Protein AF-A0A453C0X7-F1 (afdb_monomer_lite)

Structure (mmCIF, N/CA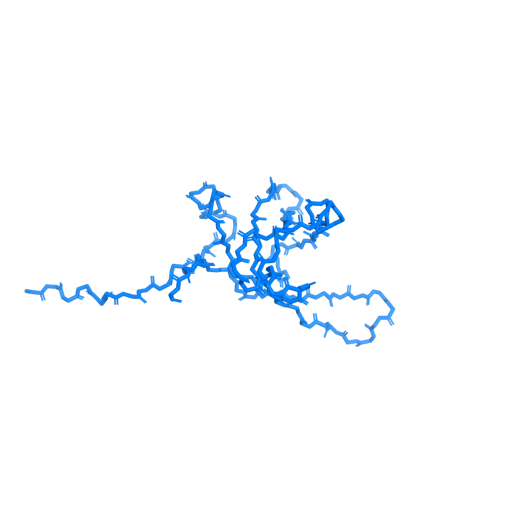/C/O backbone):
data_AF-A0A453C0X7-F1
#
_entry.id   AF-A0A453C0X7-F1
#
loop_
_atom_site.group_PDB
_atom_site.id
_atom_site.type_symbol
_atom_site.label_atom_id
_atom_site.label_alt_id
_atom_site.label_comp_id
_atom_site.label_asym_id
_atom_site.label_entity_id
_atom_site.label_seq_id
_atom_site.pdbx_PDB_ins_code
_atom_site.Cartn_x
_atom_site.Cartn_y
_atom_site.Cartn_z
_atom_site.occupancy
_atom_site.B_iso_or_equiv
_atom_site.auth_seq_id
_atom_site.auth_comp_id
_atom_site.auth_asym_id
_atom_site.auth_atom_id
_atom_site.pdbx_PDB_model_num
ATOM 1 N N . LEU A 1 1 ? -22.861 -27.750 -8.123 1.00 45.16 1 LEU A N 1
ATOM 2 C CA . LEU A 1 1 ? -22.571 -26.890 -6.952 1.00 45.16 1 LEU A CA 1
ATOM 3 C C . LEU A 1 1 ? -21.117 -26.444 -7.042 1.00 45.16 1 LEU A C 1
ATOM 5 O O . LEU A 1 1 ? -20.232 -27.264 -6.850 1.00 45.16 1 LEU A O 1
ATOM 9 N N . LYS A 1 2 ? -20.860 -25.192 -7.440 1.00 39.62 2 LYS A N 1
ATOM 10 C CA . LYS A 1 2 ? -19.505 -24.627 -7.464 1.00 39.62 2 LYS A CA 1
ATOM 11 C C . LYS A 1 2 ? -19.297 -23.976 -6.103 1.00 39.62 2 LYS A C 1
ATOM 13 O O . LYS A 1 2 ? -19.882 -22.933 -5.833 1.00 39.62 2 LYS A O 1
ATOM 18 N N . VAL A 1 3 ? -18.566 -24.652 -5.225 1.00 45.00 3 VAL A N 1
ATOM 19 C CA . VAL A 1 3 ? -18.156 -24.101 -3.931 1.00 45.00 3 VAL A CA 1
ATOM 20 C C . VAL A 1 3 ? -17.268 -22.890 -4.204 1.00 45.00 3 VAL A C 1
ATOM 22 O O . VAL A 1 3 ? -16.098 -23.022 -4.544 1.00 45.00 3 VAL A O 1
ATOM 25 N N . SER A 1 4 ? -17.842 -21.693 -4.127 1.00 43.59 4 SER A N 1
ATOM 26 C CA . SER A 1 4 ? -17.062 -20.482 -3.925 1.00 43.59 4 SER A CA 1
ATOM 27 C C . SER A 1 4 ? -16.647 -20.482 -2.463 1.00 43.59 4 SER A C 1
ATOM 29 O O . SER A 1 4 ? -17.486 -20.244 -1.596 1.00 43.59 4 SER A O 1
ATOM 31 N N . SER A 1 5 ? -15.381 -20.792 -2.191 1.00 51.59 5 SER A N 1
ATOM 32 C CA . SER A 1 5 ? -14.791 -20.650 -0.861 1.00 51.59 5 SER A CA 1
ATOM 33 C C . SER A 1 5 ? -15.027 -19.211 -0.376 1.00 51.59 5 SER A C 1
ATOM 35 O O . SER A 1 5 ? -14.512 -18.271 -0.995 1.00 51.59 5 SER A O 1
ATOM 37 N N . PRO A 1 6 ? -15.848 -18.998 0.666 1.00 54.59 6 PRO A N 1
ATOM 38 C CA . PRO A 1 6 ? -16.162 -17.665 1.146 1.00 54.59 6 PRO A CA 1
ATOM 39 C C . PRO A 1 6 ? -14.979 -17.195 1.993 1.00 54.59 6 PRO A C 1
ATOM 41 O O . PRO A 1 6 ? -14.860 -17.572 3.151 1.00 54.59 6 PRO A O 1
ATOM 44 N N . GLY A 1 7 ? -14.061 -16.428 1.402 1.00 51.16 7 GLY A N 1
ATOM 45 C CA . GLY A 1 7 ? -12.959 -15.828 2.164 1.00 51.16 7 GLY A CA 1
ATOM 46 C C . GLY A 1 7 ? -11.607 -15.752 1.467 1.00 51.16 7 GLY A C 1
ATOM 47 O O . GLY A 1 7 ? -10.586 -15.793 2.143 1.00 51.16 7 GLY A O 1
ATOM 48 N N . VAL A 1 8 ? -11.555 -15.640 0.135 1.00 55.16 8 VAL A N 1
ATOM 49 C CA . VAL A 1 8 ? -10.304 -15.227 -0.516 1.00 55.16 8 VAL A CA 1
ATOM 50 C C . VAL A 1 8 ? -10.107 -13.746 -0.206 1.00 55.16 8 VAL A C 1
ATOM 52 O O . VAL A 1 8 ? -10.699 -12.883 -0.860 1.00 55.16 8 VAL A O 1
ATOM 55 N N . GLU A 1 9 ? -9.301 -13.441 0.810 1.00 61.62 9 GLU A N 1
ATOM 56 C CA . GLU A 1 9 ? -8.633 -12.145 0.879 1.00 61.62 9 GLU A CA 1
ATOM 57 C C . GLU A 1 9 ? -8.015 -11.876 -0.497 1.00 61.62 9 GLU A C 1
ATOM 59 O O . GLU A 1 9 ? -7.228 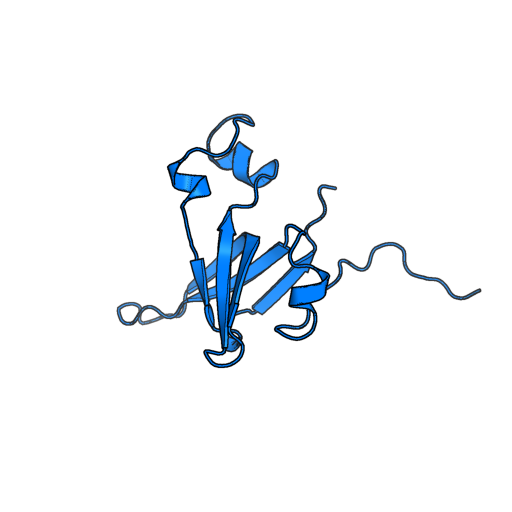-12.675 -1.012 1.00 61.62 9 GLU A O 1
ATOM 64 N N . ARG A 1 10 ? -8.440 -10.797 -1.158 1.00 80.75 10 ARG A N 1
ATOM 65 C CA . ARG A 1 10 ? -8.007 -10.531 -2.531 1.00 80.75 10 ARG A CA 1
ATOM 66 C C . ARG A 1 10 ? -6.593 -9.974 -2.500 1.00 80.75 10 ARG A C 1
ATOM 68 O O . ARG A 1 10 ? -6.412 -8.795 -2.191 1.00 80.75 10 ARG A O 1
ATOM 75 N N . VAL A 1 11 ? -5.622 -10.830 -2.814 1.00 91.69 11 VAL A N 1
ATOM 76 C CA . VAL A 1 11 ? -4.277 -10.405 -3.214 1.00 91.69 11 VAL A CA 1
ATOM 77 C C . VAL A 1 11 ? -4.417 -9.513 -4.448 1.00 91.69 11 VAL A C 1
ATOM 79 O O . VAL A 1 11 ? -5.170 -9.832 -5.368 1.00 91.69 11 VAL A O 1
ATOM 82 N N . ILE A 1 12 ? -3.738 -8.374 -4.427 1.00 94.19 12 ILE A N 1
ATOM 83 C CA . ILE A 1 12 ? -3.763 -7.343 -5.460 1.00 94.19 12 ILE A CA 1
ATOM 84 C C . ILE A 1 12 ? -2.518 -7.530 -6.322 1.00 94.19 12 ILE A C 1
ATOM 86 O O . ILE A 1 12 ? -1.404 -7.526 -5.798 1.00 94.19 12 ILE A O 1
ATOM 90 N N . ARG A 1 13 ? -2.695 -7.690 -7.637 1.00 95.38 13 ARG A N 1
ATOM 91 C CA . ARG A 1 13 ? -1.573 -7.662 -8.583 1.00 95.38 13 ARG A CA 1
ATOM 92 C C . ARG A 1 13 ? -1.173 -6.214 -8.829 1.00 95.38 13 ARG A C 1
ATOM 94 O O . ARG A 1 13 ? -2.016 -5.392 -9.175 1.00 95.38 13 ARG A O 1
ATOM 101 N N . VAL A 1 14 ? 0.099 -5.903 -8.622 1.00 95.25 14 VAL A N 1
ATOM 102 C CA . VAL A 1 14 ? 0.636 -4.552 -8.791 1.00 95.25 14 VAL A CA 1
ATOM 103 C C . VAL A 1 14 ? 1.342 -4.461 -10.147 1.00 95.25 14 VAL A C 1
ATOM 105 O O . VAL A 1 14 ? 2.163 -5.335 -10.424 1.00 95.25 14 VAL A O 1
ATOM 108 N N . PRO A 1 15 ? 1.059 -3.437 -10.976 1.00 96.31 15 PRO A N 1
ATOM 109 C CA . PRO A 1 15 ? 0.090 -2.354 -10.758 1.00 96.31 15 PRO A CA 1
ATOM 110 C C . PRO A 1 15 ? -1.353 -2.668 -11.206 1.00 96.31 15 PRO A C 1
ATOM 112 O O . PRO A 1 15 ? -2.260 -1.935 -10.822 1.00 96.31 15 PRO A O 1
ATOM 115 N N . ASP A 1 16 ? -1.581 -3.740 -11.973 1.00 95.81 16 ASP A N 1
ATOM 116 C CA . ASP A 1 16 ? -2.828 -4.022 -12.716 1.00 95.81 16 ASP A CA 1
ATOM 117 C C . ASP A 1 16 ? -4.138 -3.858 -11.929 1.00 95.81 16 ASP A C 1
ATOM 119 O O . ASP A 1 16 ? -5.133 -3.347 -12.443 1.00 95.81 16 ASP A O 1
ATOM 123 N N . ASP A 1 17 ? -4.164 -4.321 -10.680 1.00 95.62 17 ASP A N 1
ATOM 124 C CA . ASP A 1 17 ? -5.366 -4.323 -9.854 1.00 95.62 17 ASP A CA 1
ATOM 125 C C . ASP A 1 17 ? -5.444 -3.084 -8.929 1.00 95.62 17 ASP A C 1
ATOM 127 O O . ASP A 1 17 ? -6.473 -2.888 -8.277 1.00 95.62 17 ASP A O 1
ATOM 131 N N . LEU A 1 18 ? -4.409 -2.230 -8.859 1.00 95.69 18 LEU A N 1
ATOM 132 C CA . LEU A 1 18 ? -4.361 -1.077 -7.942 1.00 95.69 18 LEU A CA 1
ATOM 133 C C . LEU A 1 18 ? -5.525 -0.111 -8.167 1.00 95.69 18 LEU A C 1
ATOM 135 O O . LEU A 1 18 ? -6.200 0.262 -7.206 1.00 95.69 18 LEU A O 1
ATOM 139 N N . GLU A 1 19 ? -5.812 0.238 -9.423 1.00 95.88 19 GLU A N 1
ATOM 140 C CA . GLU A 1 19 ? -6.886 1.176 -9.778 1.00 95.88 19 GLU A CA 1
ATOM 141 C C . GLU A 1 19 ? -8.247 0.714 -9.242 1.00 95.88 19 GLU A C 1
ATOM 143 O O . GLU A 1 19 ? -9.030 1.496 -8.701 1.00 95.88 19 GLU A O 1
ATOM 148 N N . ARG A 1 20 ? -8.505 -0.596 -9.314 1.00 94.25 20 ARG A N 1
ATOM 149 C CA . ARG A 1 20 ? -9.750 -1.208 -8.845 1.00 94.25 20 ARG A CA 1
ATOM 150 C C . ARG A 1 20 ? -9.919 -1.113 -7.328 1.00 94.25 20 ARG A C 1
ATOM 152 O O . ARG A 1 20 ? -11.051 -1.101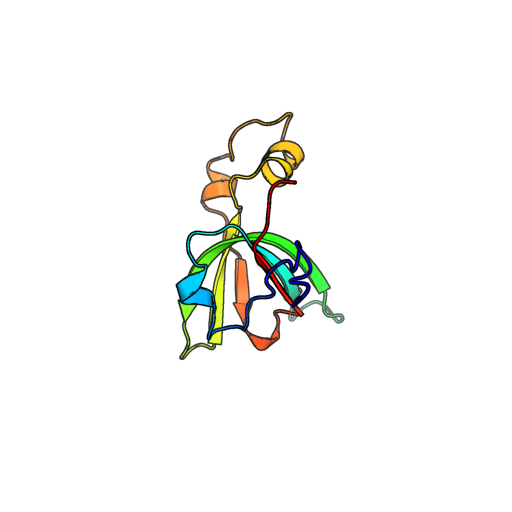 -6.839 1.00 94.25 20 ARG A O 1
ATOM 159 N N . PHE A 1 21 ? -8.819 -1.093 -6.578 1.00 93.62 21 PHE A N 1
ATOM 160 C CA . PHE A 1 21 ? -8.827 -1.139 -5.116 1.00 93.62 21 PHE A CA 1
ATOM 161 C C . PHE A 1 21 ? -8.311 0.143 -4.450 1.00 93.62 21 PHE A C 1
ATOM 163 O O . PHE A 1 21 ? -8.211 0.159 -3.228 1.00 93.62 21 PHE A O 1
ATOM 170 N N . LYS A 1 22 ? -8.040 1.219 -5.198 1.00 93.88 22 LYS A N 1
ATOM 171 C CA . LYS A 1 22 ? -7.416 2.456 -4.690 1.00 93.88 22 LYS A CA 1
ATOM 172 C C . LYS A 1 22 ? -8.123 3.100 -3.489 1.00 93.88 22 LYS A C 1
ATOM 174 O O . LYS A 1 22 ? -7.468 3.661 -2.620 1.00 93.88 22 LYS A O 1
ATOM 179 N N . GLU A 1 23 ? -9.445 2.946 -3.394 1.00 94.50 23 GLU A N 1
ATOM 180 C CA . GLU A 1 23 ? -10.261 3.464 -2.282 1.00 94.50 23 GLU A CA 1
ATOM 181 C C . GLU A 1 23 ? -10.307 2.526 -1.058 1.00 94.50 23 GLU A C 1
ATOM 183 O O . GLU A 1 23 ? -10.985 2.804 -0.068 1.00 94.50 23 GLU A O 1
ATOM 188 N N . ARG A 1 24 ? -9.647 1.362 -1.117 1.00 94.62 24 ARG A N 1
ATOM 189 C CA . ARG A 1 24 ? -9.601 0.381 -0.027 1.00 94.62 24 ARG A CA 1
ATOM 190 C C . ARG A 1 24 ? -8.315 0.534 0.776 1.00 94.62 24 ARG A C 1
ATOM 192 O O . ARG A 1 24 ? -7.242 0.779 0.231 1.00 94.62 24 ARG A O 1
ATOM 199 N N . SER A 1 25 ? -8.415 0.274 2.075 1.00 96.38 25 SER A N 1
ATOM 200 C CA . SER A 1 25 ? -7.241 -0.020 2.894 1.00 96.38 25 SER A CA 1
ATOM 201 C C . SER A 1 25 ? -6.634 -1.353 2.450 1.00 96.38 25 SER A C 1
ATOM 203 O O . SER A 1 25 ? -7.357 -2.311 2.164 1.00 96.38 25 SER A O 1
ATOM 205 N N . MET A 1 26 ? -5.312 -1.429 2.411 1.00 96.69 26 MET A N 1
ATOM 206 C CA . MET A 1 26 ? -4.555 -2.597 1.977 1.00 96.69 26 MET A CA 1
ATOM 207 C C . MET A 1 26 ? -3.539 -2.968 3.044 1.00 96.69 26 MET A C 1
ATOM 209 O O . MET A 1 26 ? -2.882 -2.097 3.605 1.00 96.69 26 MET A O 1
ATOM 213 N N . TYR A 1 27 ? -3.397 -4.260 3.311 1.00 97.00 27 TYR A N 1
ATOM 214 C CA . TYR A 1 27 ? -2.238 -4.764 4.031 1.00 97.00 27 TYR A CA 1
ATOM 215 C C . TYR A 1 27 ? -1.093 -4.930 3.033 1.00 97.00 27 TYR A C 1
ATOM 217 O O . TYR A 1 27 ? -1.266 -5.602 2.011 1.00 97.00 27 TYR A O 1
ATOM 225 N N . VAL A 1 28 ? 0.044 -4.307 3.327 1.00 97.81 28 VAL A N 1
ATOM 226 C CA . VAL A 1 28 ? 1.225 -4.290 2.464 1.00 97.81 28 VAL A CA 1
ATOM 227 C C . VAL A 1 28 ? 2.408 -4.843 3.240 1.00 97.81 28 VAL A C 1
ATOM 229 O O . VAL A 1 28 ? 2.670 -4.388 4.349 1.00 97.81 28 VAL A O 1
ATOM 232 N N . ARG A 1 29 ? 3.131 -5.790 2.642 1.00 97.62 29 ARG A N 1
ATOM 233 C CA . ARG A 1 29 ? 4.472 -6.211 3.069 1.00 97.62 29 ARG A CA 1
ATOM 234 C C . ARG A 1 29 ? 5.471 -5.796 2.008 1.00 97.62 29 ARG A C 1
ATOM 236 O O . ARG A 1 29 ? 5.212 -6.008 0.823 1.00 97.62 29 ARG A O 1
ATOM 243 N N . TYR A 1 30 ? 6.601 -5.246 2.419 1.00 97.00 30 TYR A N 1
ATOM 244 C CA . TYR A 1 30 ? 7.617 -4.713 1.523 1.00 97.00 30 TYR A CA 1
ATOM 245 C C . TYR A 1 30 ? 9.016 -4.901 2.100 1.00 97.00 30 TYR A C 1
ATOM 247 O O . TYR A 1 30 ? 9.190 -5.182 3.284 1.00 97.00 30 TYR A O 1
ATOM 255 N N . VAL A 1 31 ? 10.013 -4.745 1.241 1.00 95.12 31 VAL A N 1
ATOM 256 C CA . VAL A 1 31 ? 11.424 -4.708 1.613 1.00 95.12 31 VAL A CA 1
ATOM 257 C C . VAL A 1 31 ? 11.964 -3.308 1.346 1.00 95.12 31 VAL A C 1
ATOM 259 O O . VAL A 1 31 ? 11.702 -2.740 0.291 1.00 95.12 31 VAL A O 1
ATOM 262 N N . MET A 1 32 ? 12.727 -2.756 2.285 1.00 87.50 32 MET A N 1
ATOM 263 C CA . MET A 1 32 ? 13.511 -1.538 2.090 1.00 87.50 32 MET A CA 1
ATOM 264 C C . MET A 1 32 ? 14.990 -1.893 2.094 1.00 87.50 32 MET A C 1
ATOM 266 O O . MET A 1 32 ? 15.491 -2.510 3.037 1.00 87.50 32 MET A O 1
ATOM 270 N N . THR A 1 33 ? 15.692 -1.460 1.057 1.00 77.38 33 THR A N 1
ATOM 271 C CA . THR A 1 33 ? 17.151 -1.480 1.027 1.00 77.38 33 THR A CA 1
ATOM 272 C C . THR A 1 33 ? 17.607 -0.069 1.371 1.00 77.38 33 THR A C 1
ATOM 274 O O . THR A 1 33 ? 17.352 0.860 0.613 1.00 77.38 33 THR A O 1
ATOM 277 N N . SER A 1 34 ? 18.201 0.112 2.549 1.00 69.25 34 SER A N 1
ATOM 278 C CA . SER A 1 34 ? 18.894 1.359 2.880 1.00 69.25 34 SER A CA 1
ATOM 279 C C . SER A 1 34 ? 20.323 1.252 2.364 1.00 69.25 34 SER A C 1
ATOM 281 O O . SER A 1 34 ? 20.958 0.224 2.593 1.00 69.25 34 SER A O 1
ATOM 283 N N . GLU A 1 35 ? 20.834 2.296 1.714 1.00 65.12 35 GLU A N 1
ATOM 284 C CA . GLU A 1 35 ? 22.232 2.364 1.256 1.00 65.12 35 GLU A CA 1
ATOM 285 C C . GLU A 1 35 ? 23.227 2.164 2.419 1.00 65.12 35 GLU A C 1
ATOM 287 O O . GLU A 1 35 ? 24.301 1.600 2.226 1.00 65.12 35 GLU A O 1
ATOM 292 N N . ASP A 1 36 ? 22.819 2.519 3.644 1.00 65.44 36 ASP A N 1
ATOM 293 C CA . ASP A 1 36 ? 23.614 2.374 4.870 1.00 65.44 36 ASP A CA 1
ATOM 294 C C . ASP A 1 36 ? 23.439 1.019 5.582 1.00 65.44 36 ASP A C 1
ATOM 296 O O . ASP A 1 36 ? 24.178 0.699 6.518 1.00 65.44 36 ASP A O 1
ATOM 300 N N . ALA A 1 37 ? 22.448 0.210 5.192 1.00 60.94 37 ALA A N 1
ATOM 301 C CA . ALA A 1 37 ? 22.178 -1.072 5.832 1.00 60.94 37 ALA A CA 1
ATOM 302 C C . ALA A 1 37 ? 22.700 -2.215 4.961 1.00 60.94 37 ALA A C 1
ATOM 304 O O . ALA A 1 37 ? 22.149 -2.520 3.908 1.00 60.94 37 ALA A O 1
ATOM 305 N N . ALA A 1 38 ? 23.693 -2.948 5.468 1.00 64.88 38 ALA A N 1
ATOM 306 C CA . ALA A 1 38 ? 24.204 -4.171 4.840 1.00 64.88 38 ALA A CA 1
ATOM 307 C C . ALA A 1 38 ? 23.137 -5.279 4.661 1.00 64.88 38 ALA A C 1
ATOM 309 O O . ALA A 1 38 ? 23.419 -6.319 4.071 1.00 64.88 38 ALA A O 1
ATOM 310 N N . THR A 1 39 ? 21.919 -5.087 5.189 1.00 71.44 39 THR A N 1
ATOM 311 C CA . THR A 1 39 ? 20.809 -6.037 5.087 1.00 71.44 39 THR A CA 1
ATOM 312 C C . THR A 1 39 ? 19.495 -5.334 4.763 1.00 71.44 39 THR A C 1
ATOM 314 O O . THR A 1 39 ? 19.108 -4.357 5.409 1.00 71.44 39 THR A O 1
ATOM 317 N N . ALA A 1 40 ? 18.790 -5.885 3.779 1.00 80.06 40 ALA A N 1
ATOM 318 C CA . ALA A 1 40 ? 17.423 -5.527 3.442 1.00 80.06 40 ALA A CA 1
ATOM 319 C C . ALA A 1 40 ? 16.500 -5.687 4.667 1.00 80.06 40 ALA A C 1
ATOM 321 O O . ALA A 1 40 ? 16.533 -6.723 5.332 1.00 80.06 40 ALA A O 1
ATOM 322 N N . GLN A 1 41 ? 15.686 -4.672 4.965 1.00 87.94 41 GLN A N 1
ATOM 323 C CA . GLN A 1 41 ? 14.737 -4.689 6.083 1.00 87.94 41 GLN A CA 1
ATOM 324 C C . GLN A 1 41 ? 13.321 -4.947 5.568 1.00 87.94 41 GLN A C 1
ATOM 326 O O . GLN A 1 41 ? 12.864 -4.264 4.652 1.00 87.94 41 GLN A O 1
ATOM 331 N N . GLU A 1 42 ? 12.614 -5.910 6.158 1.00 93.00 42 GLU A N 1
ATOM 332 C CA . GLU A 1 42 ? 11.186 -6.099 5.886 1.00 93.00 42 GLU A CA 1
ATOM 333 C C . GLU A 1 42 ? 10.349 -5.108 6.700 1.00 93.00 42 GLU A C 1
ATOM 335 O O . GLU A 1 42 ? 10.629 -4.843 7.869 1.00 93.00 42 GLU A O 1
ATOM 340 N N . GLY A 1 43 ? 9.297 -4.580 6.081 1.00 94.44 43 GLY A N 1
ATOM 341 C CA . GLY A 1 43 ? 8.280 -3.774 6.738 1.00 94.44 43 GLY A CA 1
ATOM 342 C C . GLY A 1 43 ? 6.885 -4.220 6.329 1.00 94.44 43 GLY A C 1
ATOM 343 O O . GLY A 1 43 ? 6.672 -4.746 5.232 1.00 94.44 43 GLY A O 1
ATOM 344 N N . ASP A 1 44 ? 5.916 -4.003 7.211 1.00 96.56 44 ASP A N 1
ATOM 345 C CA . ASP A 1 44 ? 4.516 -4.246 6.913 1.00 96.56 44 ASP A CA 1
ATOM 346 C C . ASP A 1 44 ? 3.579 -3.262 7.610 1.00 96.56 44 ASP A C 1
ATOM 348 O O . ASP A 1 44 ? 3.932 -2.591 8.581 1.00 96.56 44 ASP A O 1
ATOM 352 N N . GLY A 1 45 ? 2.364 -3.146 7.082 1.00 95.75 45 GLY A N 1
ATOM 353 C CA . GLY A 1 45 ? 1.338 -2.310 7.684 1.00 95.75 45 GLY A CA 1
ATOM 354 C C . GLY A 1 45 ? 0.060 -2.243 6.866 1.00 95.75 45 GLY A C 1
ATOM 355 O O . GLY A 1 45 ? -0.025 -2.754 5.748 1.00 95.75 45 GLY A O 1
ATOM 356 N N . VAL A 1 46 ? -0.961 -1.608 7.445 1.00 96.62 46 VAL A N 1
ATOM 357 C CA . VAL A 1 46 ? -2.208 -1.316 6.733 1.00 96.62 46 VAL A CA 1
ATOM 358 C C . VAL A 1 46 ? -2.188 0.124 6.251 1.00 96.62 46 VAL A C 1
ATOM 360 O O . VAL A 1 46 ? -2.195 1.070 7.043 1.00 96.62 46 VAL A O 1
ATOM 363 N N . PHE A 1 47 ? -2.196 0.288 4.937 1.00 97.81 47 PHE A N 1
ATOM 364 C CA . PHE A 1 47 ? -2.057 1.571 4.272 1.00 97.81 47 PHE A CA 1
ATOM 365 C C . PHE A 1 47 ? -3.228 1.845 3.339 1.00 97.81 47 PHE A C 1
ATOM 367 O O . PHE A 1 47 ? -3.980 0.950 2.961 1.00 97.81 47 PHE A O 1
ATOM 374 N N . ARG A 1 48 ? -3.387 3.109 2.969 1.00 97.31 48 ARG A N 1
ATOM 375 C CA . ARG A 1 48 ? -4.186 3.519 1.816 1.00 97.31 48 ARG A CA 1
ATOM 376 C C . ARG A 1 48 ? -3.237 3.862 0.677 1.00 97.31 48 ARG A C 1
ATOM 378 O O . ARG A 1 48 ? -2.189 4.469 0.922 1.00 97.31 48 ARG A O 1
ATOM 385 N N . LEU A 1 49 ? -3.619 3.514 -0.545 1.00 98.25 49 LEU A N 1
ATOM 386 C CA . LEU A 1 49 ? -2.916 3.993 -1.727 1.00 98.25 49 LEU A CA 1
ATOM 387 C C . LEU A 1 49 ? -3.170 5.502 -1.868 1.00 98.25 49 LEU A C 1
ATOM 389 O O . LEU A 1 49 ? -4.301 5.962 -1.712 1.00 98.25 49 LEU A O 1
ATOM 393 N N . ILE A 1 50 ? -2.115 6.282 -2.093 1.00 98.06 50 ILE A N 1
ATOM 394 C CA . ILE A 1 50 ? -2.216 7.726 -2.350 1.00 98.06 50 ILE A CA 1
ATOM 395 C C . ILE A 1 50 ? -2.055 7.996 -3.837 1.00 98.06 50 ILE A C 1
ATOM 397 O O . ILE A 1 50 ? -2.857 8.720 -4.418 1.00 98.06 50 ILE A O 1
ATOM 401 N N . SER A 1 51 ? -1.032 7.401 -4.436 1.00 98.00 51 SER A N 1
ATOM 402 C CA . SER A 1 51 ? -0.755 7.458 -5.865 1.00 98.00 51 SER A CA 1
ATOM 403 C C . SER A 1 51 ? 0.118 6.272 -6.256 1.00 98.00 51 SER A C 1
ATOM 405 O O . SER A 1 51 ? 0.742 5.634 -5.405 1.00 98.00 51 SER A O 1
ATOM 407 N N . TYR A 1 52 ? 0.153 5.981 -7.547 1.00 98.12 52 TYR A N 1
ATOM 408 C CA . TYR A 1 52 ? 1.105 5.066 -8.155 1.00 98.12 52 TYR A CA 1
ATOM 409 C C . TYR A 1 52 ? 1.527 5.644 -9.501 1.00 98.12 52 TYR A C 1
ATOM 411 O O . TYR A 1 52 ? 0.746 6.350 -10.141 1.00 98.12 52 TYR A O 1
ATOM 419 N N . ASP A 1 53 ? 2.760 5.362 -9.890 1.00 97.50 53 ASP A N 1
ATOM 420 C CA . ASP A 1 53 ? 3.342 5.787 -11.153 1.00 97.50 53 ASP A CA 1
ATOM 421 C C . ASP A 1 53 ? 3.866 4.540 -11.865 1.00 97.50 53 ASP A C 1
ATOM 423 O O . ASP A 1 53 ? 4.684 3.794 -11.324 1.00 97.50 53 ASP A O 1
ATOM 427 N N . VAL A 1 54 ? 3.316 4.267 -13.047 1.00 95.94 54 VAL A N 1
ATOM 428 C CA . VAL A 1 54 ? 3.663 3.076 -13.831 1.00 95.94 54 VAL A CA 1
ATOM 429 C C . VAL A 1 54 ? 5.004 3.264 -14.536 1.00 95.94 54 VAL A C 1
ATOM 431 O O . VAL A 1 54 ? 5.739 2.291 -14.678 1.00 95.94 54 VAL A O 1
ATOM 434 N N . ASP A 1 55 ? 5.350 4.495 -14.909 1.00 96.62 55 ASP A N 1
ATOM 435 C CA . ASP A 1 55 ? 6.600 4.804 -15.601 1.00 96.62 55 ASP A CA 1
ATOM 436 C C . ASP A 1 55 ? 7.782 4.733 -14.624 1.00 96.62 55 ASP A C 1
ATOM 438 O O . ASP A 1 55 ? 8.822 4.158 -14.943 1.00 96.62 55 ASP A O 1
ATOM 442 N N . LEU A 1 56 ? 7.601 5.244 -13.401 1.00 96.38 56 LEU A N 1
ATOM 443 C CA . LEU A 1 56 ? 8.586 5.134 -12.317 1.00 96.38 56 LEU A CA 1
ATOM 444 C C . LEU A 1 56 ? 8.537 3.787 -11.587 1.00 96.38 56 LEU A C 1
ATOM 446 O O . LEU A 1 56 ? 9.431 3.487 -10.802 1.00 96.38 56 LEU A O 1
ATOM 450 N N . CYS A 1 57 ? 7.516 2.967 -11.844 1.00 96.94 57 CYS A N 1
ATOM 451 C CA . CYS A 1 57 ? 7.284 1.698 -11.156 1.00 96.94 57 CYS A CA 1
ATOM 452 C C . CYS A 1 57 ? 7.210 1.842 -9.623 1.00 96.94 57 CYS A C 1
ATOM 454 O O . CYS A 1 57 ? 7.754 1.016 -8.887 1.00 96.94 57 CYS A O 1
ATOM 456 N N . GLU A 1 58 ? 6.525 2.876 -9.124 1.00 97.06 58 GLU A N 1
ATOM 457 C CA . GLU A 1 58 ? 6.462 3.203 -7.695 1.00 97.06 58 GLU A CA 1
ATOM 458 C C . GLU A 1 58 ? 5.034 3.385 -7.167 1.00 97.06 58 GLU A C 1
ATOM 460 O O . GLU A 1 58 ? 4.130 3.866 -7.850 1.00 97.06 58 GLU A O 1
ATOM 465 N N . CYS A 1 59 ? 4.835 3.042 -5.893 1.00 98.06 59 CYS A N 1
ATOM 466 C CA . CYS A 1 59 ? 3.638 3.365 -5.119 1.00 98.06 59 CYS A CA 1
ATOM 467 C C . CYS A 1 59 ? 3.963 4.386 -4.027 1.00 98.06 59 CYS A C 1
ATOM 469 O O . CYS A 1 59 ? 4.989 4.282 -3.356 1.00 98.06 59 CYS A O 1
ATOM 471 N N . THR A 1 60 ? 3.031 5.306 -3.775 1.00 98.31 60 THR A N 1
ATOM 472 C CA . THR A 1 60 ? 3.012 6.144 -2.571 1.00 98.31 60 THR A CA 1
ATOM 473 C C . THR A 1 60 ? 1.855 5.731 -1.670 1.00 98.31 60 THR A C 1
ATOM 475 O O . THR A 1 60 ? 0.685 5.749 -2.063 1.00 98.31 60 THR A O 1
ATOM 478 N N . TRP A 1 61 ? 2.179 5.416 -0.423 1.00 98.44 61 TRP A N 1
ATOM 479 C CA . TRP A 1 61 ? 1.256 4.940 0.599 1.00 98.44 61 TRP A CA 1
ATOM 480 C C . TRP A 1 61 ? 1.087 5.967 1.716 1.00 98.44 61 TRP A C 1
ATOM 482 O O . TRP A 1 61 ? 2.008 6.714 2.044 1.00 98.44 61 TRP A O 1
ATOM 492 N N . GLY A 1 62 ? -0.085 5.975 2.348 1.00 98.19 62 GLY A N 1
ATOM 493 C CA . GLY A 1 62 ? -0.320 6.668 3.616 1.00 98.19 62 GLY A CA 1
ATOM 494 C C . GLY A 1 62 ? -0.906 5.735 4.663 1.00 98.19 62 GLY A C 1
ATOM 495 O O . GLY A 1 62 ? -1.479 4.702 4.328 1.00 98.19 62 GLY A O 1
ATOM 496 N N . ILE A 1 63 ? -0.827 6.115 5.938 1.00 96.81 63 ILE A N 1
ATOM 497 C CA . ILE A 1 63 ? -1.442 5.332 7.019 1.00 96.81 63 ILE A CA 1
ATOM 498 C C . ILE A 1 63 ? -2.960 5.278 6.804 1.00 96.81 63 ILE A C 1
ATOM 500 O O . ILE A 1 63 ? -3.614 6.315 6.662 1.00 96.81 63 ILE A O 1
ATOM 504 N N . ALA A 1 64 ? -3.522 4.067 6.778 1.00 95.81 64 ALA A N 1
ATOM 505 C CA . ALA A 1 64 ? -4.966 3.887 6.721 1.00 95.81 64 ALA A CA 1
ATOM 506 C C . ALA A 1 64 ? -5.599 4.248 8.068 1.00 95.81 64 ALA A C 1
ATOM 508 O O . ALA A 1 64 ? -5.093 3.868 9.128 1.00 95.81 64 ALA A O 1
ATOM 509 N N . ASP A 1 65 ? -6.735 4.938 8.038 1.00 92.44 65 ASP A N 1
ATOM 510 C CA . ASP A 1 65 ? -7.468 5.327 9.243 1.00 92.44 65 ASP A CA 1
ATOM 511 C C . ASP A 1 65 ? -8.354 4.175 9.760 1.00 92.44 65 ASP A C 1
ATOM 513 O O . ASP A 1 65 ? -9.578 4.264 9.774 1.00 92.44 65 ASP A O 1
ATOM 517 N N . VAL A 1 66 ? -7.708 3.070 10.148 1.00 91.38 66 VAL A N 1
ATOM 518 C CA . VAL A 1 66 ? -8.326 1.821 10.636 1.00 91.38 66 VAL A CA 1
ATOM 519 C C . VAL A 1 66 ? -8.018 1.581 12.111 1.00 91.38 66 VAL A C 1
ATOM 521 O O . VAL A 1 66 ? -7.041 2.110 12.656 1.00 91.38 66 VAL A O 1
ATOM 524 N N . LYS A 1 67 ? -8.830 0.750 12.775 1.00 90.00 67 LYS A N 1
ATOM 525 C CA . LYS A 1 67 ? -8.730 0.513 14.228 1.00 90.00 67 LYS A CA 1
ATOM 526 C C . LYS A 1 67 ? -7.320 0.114 14.681 1.00 90.00 67 LYS A C 1
ATOM 528 O O . LYS A 1 67 ? -6.828 0.684 15.655 1.00 90.00 67 LYS A O 1
ATOM 533 N N . ILE A 1 68 ? -6.656 -0.797 13.965 1.00 90.19 68 ILE A N 1
ATOM 534 C CA . ILE A 1 68 ? -5.328 -1.301 14.354 1.00 90.19 68 ILE A CA 1
ATOM 535 C C . ILE A 1 68 ? -4.259 -0.199 14.334 1.00 90.19 68 ILE A C 1
ATOM 537 O O . ILE A 1 68 ? -3.403 -0.157 15.212 1.00 90.19 68 ILE A O 1
ATOM 541 N N . ASN A 1 69 ? -4.347 0.747 13.394 1.00 92.12 69 ASN A N 1
ATOM 542 C CA . ASN A 1 69 ? -3.393 1.851 13.271 1.00 92.12 69 ASN A CA 1
ATOM 543 C C . ASN A 1 69 ? -3.666 2.942 14.317 1.00 92.12 69 ASN A C 1
ATOM 545 O O . ASN A 1 69 ? -2.737 3.511 14.892 1.00 92.12 69 ASN A O 1
ATOM 549 N N . ARG A 1 70 ? -4.945 3.204 14.622 1.00 89.25 70 ARG A N 1
ATOM 550 C CA . ARG A 1 70 ? -5.365 4.116 15.703 1.00 89.25 70 ARG A CA 1
ATOM 551 C C . ARG A 1 70 ? -4.919 3.611 17.078 1.00 89.25 70 ARG A C 1
ATOM 553 O O . ARG A 1 70 ? -4.491 4.383 17.934 1.00 89.25 70 ARG A O 1
ATOM 560 N N . GLN A 1 71 ? -5.021 2.303 17.315 1.00 83.88 71 GLN A N 1
ATOM 561 C CA . GLN A 1 71 ? -4.699 1.697 18.609 1.00 83.88 71 GLN A CA 1
ATOM 562 C C . GLN A 1 71 ? -3.209 1.749 18.951 1.00 83.88 71 GLN A C 1
ATOM 564 O O . GLN A 1 71 ? -2.889 1.958 20.119 1.00 83.88 71 GLN A O 1
ATOM 569 N N . GLN A 1 72 ? -2.319 1.666 17.957 1.00 77.06 72 GLN A N 1
ATOM 570 C CA . GLN A 1 72 ? -0.865 1.761 18.152 1.00 77.06 72 GLN A CA 1
ATOM 571 C C . GLN A 1 72 ? -0.406 3.094 18.767 1.00 77.06 72 GLN A C 1
AT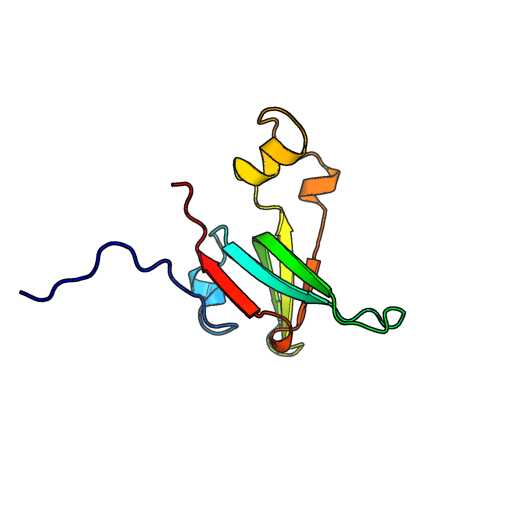OM 573 O O . GLN A 1 72 ? 0.683 3.174 19.323 1.00 77.06 72 GLN A O 1
ATOM 578 N N . THR A 1 73 ? -1.227 4.146 18.695 1.00 64.44 73 THR A N 1
ATOM 579 C CA . THR A 1 73 ? -0.873 5.496 19.173 1.00 64.44 73 THR A CA 1
ATOM 580 C C . THR A 1 73 ? -1.793 6.038 20.272 1.00 64.44 73 THR A C 1
ATOM 582 O O . THR A 1 73 ? -1.539 7.113 20.811 1.00 64.44 73 THR A O 1
ATOM 585 N N . GLY A 1 74 ? -2.816 5.274 20.677 1.00 64.75 74 GLY A N 1
ATOM 586 C CA . GLY A 1 74 ? -3.609 5.545 21.879 1.00 64.75 74 GLY A CA 1
ATOM 587 C C . GLY A 1 74 ? -5.090 5.197 21.735 1.00 64.75 74 GLY A C 1
ATOM 588 O O . GLY A 1 74 ? -5.807 5.873 21.009 1.00 64.75 74 GLY A O 1
ATOM 589 N N . LYS A 1 75 ? -5.550 4.165 22.466 1.00 71.62 75 LYS A N 1
ATOM 590 C CA . LYS A 1 75 ? -6.956 3.772 22.757 1.00 71.62 75 LYS A CA 1
ATOM 591 C C . LYS A 1 75 ? -8.037 4.180 21.720 1.00 71.62 75 LYS A C 1
ATOM 593 O O . LYS A 1 75 ? -9.124 4.594 22.105 1.00 71.62 75 LYS A O 1
ATOM 598 N N . GLY A 1 76 ? -7.771 4.056 20.416 1.00 71.12 76 GLY A N 1
ATOM 599 C CA . GLY A 1 76 ? -8.751 4.332 19.354 1.00 71.12 76 GLY A CA 1
ATOM 600 C C . GLY A 1 76 ? -8.947 5.806 18.969 1.00 71.12 76 GLY A C 1
ATOM 601 O O . GLY A 1 76 ? -9.935 6.116 18.306 1.00 71.12 76 GLY A O 1
ATOM 602 N N . ARG A 1 77 ? -8.035 6.716 19.345 1.00 82.62 77 ARG A N 1
ATOM 603 C CA . ARG A 1 77 ? -8.070 8.109 18.867 1.00 82.62 77 ARG A CA 1
ATOM 604 C C . ARG A 1 77 ? -7.893 8.168 17.339 1.00 82.62 77 ARG A C 1
ATOM 606 O O . ARG A 1 77 ? -7.178 7.332 16.789 1.00 82.62 77 ARG A O 1
ATOM 613 N N . PRO A 1 78 ? -8.505 9.147 16.645 1.00 86.38 78 PRO A N 1
ATOM 614 C CA . PRO A 1 78 ? -8.239 9.374 15.226 1.00 86.38 78 PRO A CA 1
ATOM 615 C C . PRO A 1 78 ? -6.746 9.604 14.955 1.00 86.38 78 PRO A C 1
ATOM 617 O O . PRO A 1 78 ? -6.026 10.083 15.832 1.00 86.38 78 PRO A O 1
ATOM 620 N N . LEU A 1 79 ? -6.298 9.338 13.722 1.00 90.94 79 LEU A N 1
ATOM 621 C CA . LEU A 1 79 ? -4.918 9.629 13.318 1.00 90.94 79 LEU A CA 1
ATOM 622 C C . LEU A 1 79 ? -4.568 11.110 13.530 1.00 90.94 79 LEU A C 1
ATOM 624 O O . LEU A 1 79 ? -5.312 12.003 13.104 1.00 90.94 79 LEU A O 1
ATOM 628 N N . SER A 1 80 ? -3.402 11.353 14.130 1.00 90.88 80 SER A N 1
ATOM 629 C CA . SER A 1 80 ? -2.802 12.683 14.273 1.00 90.88 80 SER A CA 1
ATOM 630 C C . SER A 1 80 ? -2.460 13.303 12.914 1.00 90.88 80 SER A C 1
ATOM 632 O O . SER A 1 80 ? -2.322 12.602 11.909 1.00 90.88 80 SER A O 1
ATOM 634 N N . LYS A 1 81 ? -2.260 14.628 12.876 1.00 92.44 81 LYS A N 1
ATOM 635 C CA . LYS A 1 81 ? -1.838 15.342 11.658 1.00 92.44 81 LYS A CA 1
ATOM 636 C C . LYS A 1 81 ? -0.572 14.727 11.044 1.00 92.44 81 LYS A C 1
ATOM 638 O O . LYS A 1 81 ? -0.575 14.387 9.867 1.00 92.44 81 LYS A O 1
ATOM 643 N N . LYS A 1 82 ? 0.443 14.457 11.875 1.00 92.50 82 LYS A N 1
ATOM 644 C CA . LYS A 1 82 ? 1.696 13.812 11.451 1.00 92.50 82 LYS A CA 1
ATOM 645 C C . LYS A 1 82 ? 1.454 12.450 10.790 1.00 92.50 82 LYS A C 1
ATOM 647 O O . LYS A 1 82 ? 2.054 12.156 9.766 1.00 92.50 82 LYS A O 1
ATOM 652 N N . GLN A 1 83 ? 0.556 11.630 11.337 1.00 92.69 83 GLN A N 1
ATOM 653 C CA . GLN A 1 83 ? 0.217 10.325 10.749 1.00 92.69 83 GLN A CA 1
ATOM 654 C C . GLN A 1 83 ? -0.528 10.456 9.417 1.00 92.69 83 GLN A C 1
ATOM 656 O O . GLN A 1 83 ? -0.279 9.688 8.494 1.00 92.69 83 GLN A O 1
ATOM 661 N N . ARG A 1 84 ? -1.431 11.435 9.299 1.00 93.50 84 ARG A N 1
ATOM 662 C CA . ARG A 1 84 ? -2.170 11.704 8.054 1.00 93.50 84 ARG A CA 1
ATOM 663 C C . ARG A 1 84 ? -1.258 12.204 6.933 1.00 93.50 84 ARG A C 1
ATOM 665 O O . ARG A 1 84 ? -1.532 11.941 5.760 1.00 93.50 84 ARG A O 1
ATOM 672 N N . GLU A 1 85 ? -0.194 12.919 7.284 1.00 96.19 85 GLU A N 1
ATOM 673 C CA . GLU A 1 85 ? 0.807 13.463 6.358 1.00 96.19 85 GLU A CA 1
ATOM 674 C C . GLU A 1 85 ? 1.941 12.480 6.049 1.00 96.19 85 GLU A C 1
ATOM 676 O O . GLU A 1 85 ? 2.579 12.623 5.013 1.00 96.19 85 GLU A O 1
ATOM 681 N N . TRP A 1 86 ? 2.149 11.452 6.878 1.00 96.75 86 TRP A N 1
ATOM 682 C CA . TRP A 1 86 ? 3.186 10.447 6.655 1.00 96.75 86 TRP A CA 1
ATOM 683 C C . TRP A 1 86 ? 3.015 9.721 5.316 1.00 96.75 86 TRP A C 1
ATOM 685 O O . TRP A 1 86 ? 1.893 9.373 4.921 1.00 96.75 86 TRP A O 1
ATOM 695 N N . A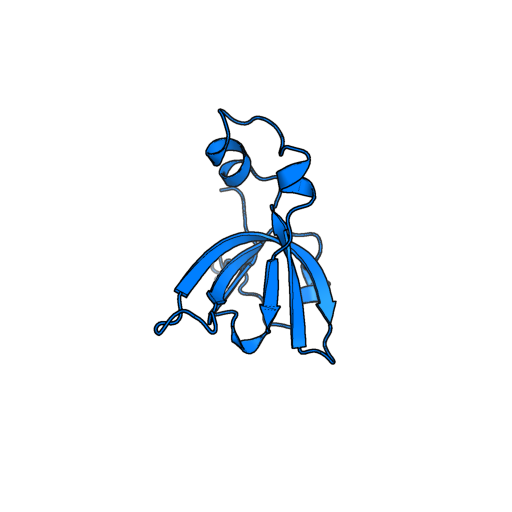RG A 1 87 ? 4.136 9.493 4.627 1.00 97.25 87 ARG A N 1
ATOM 696 C CA . ARG A 1 87 ? 4.206 8.816 3.333 1.00 97.25 87 ARG A CA 1
ATOM 697 C C . ARG A 1 87 ? 5.265 7.727 3.363 1.00 97.25 87 ARG A C 1
ATOM 699 O O . ARG A 1 87 ? 6.325 7.920 3.952 1.00 97.25 87 ARG A O 1
ATOM 706 N N . LEU A 1 88 ? 4.974 6.633 2.674 1.00 97.06 88 LEU A N 1
ATOM 707 C CA . LEU A 1 88 ? 5.936 5.597 2.325 1.00 97.06 88 LEU A CA 1
ATOM 708 C C . LEU A 1 88 ? 5.948 5.449 0.811 1.00 97.06 88 LEU A C 1
ATOM 710 O O . LEU A 1 88 ? 4.897 5.224 0.216 1.00 97.06 88 LEU A O 1
ATOM 714 N N . GLN A 1 89 ? 7.128 5.562 0.215 1.00 96.81 89 GLN A N 1
ATOM 715 C CA . GLN A 1 89 ? 7.348 5.229 -1.186 1.00 96.81 89 GLN A CA 1
ATOM 716 C C . GLN A 1 89 ? 7.947 3.829 -1.281 1.00 96.81 89 GLN A C 1
ATOM 718 O O . GLN A 1 89 ? 8.830 3.479 -0.498 1.00 96.81 89 GLN A O 1
ATOM 723 N N . THR A 1 90 ? 7.443 3.030 -2.218 1.00 96.62 90 THR A N 1
ATOM 724 C CA . THR A 1 90 ? 7.961 1.686 -2.499 1.00 96.62 90 THR A CA 1
ATOM 725 C C . THR A 1 90 ? 8.001 1.442 -4.005 1.00 96.62 90 THR A C 1
ATOM 727 O O . THR A 1 90 ? 6.950 1.580 -4.645 1.00 96.62 90 THR A O 1
ATOM 730 N N . PRO A 1 91 ? 9.133 0.985 -4.562 1.00 96.50 91 PRO A N 1
ATOM 731 C CA . PRO A 1 91 ? 9.156 0.375 -5.887 1.00 96.50 91 PRO A CA 1
ATOM 732 C C . PRO A 1 91 ? 8.227 -0.842 -5.951 1.00 96.50 91 PRO A C 1
ATOM 734 O O . PRO A 1 91 ? 8.060 -1.556 -4.958 1.00 96.50 91 PRO A O 1
ATOM 737 N N . PHE A 1 92 ? 7.646 -1.130 -7.115 1.00 96.31 92 PHE A N 1
ATOM 738 C CA . PHE A 1 92 ? 6.778 -2.298 -7.303 1.00 96.31 92 PHE A CA 1
ATOM 739 C C . PHE A 1 92 ? 7.495 -3.604 -6.947 1.00 96.31 92 PHE A C 1
ATOM 741 O O . PHE A 1 92 ? 6.911 -4.474 -6.306 1.00 96.31 92 PHE A O 1
ATOM 748 N N . GLU A 1 93 ? 8.777 -3.719 -7.296 1.00 95.38 93 GLU A N 1
ATOM 749 C CA . GLU A 1 93 ? 9.610 -4.895 -7.019 1.00 95.38 93 GLU A CA 1
ATOM 750 C C . GLU A 1 93 ? 9.897 -5.127 -5.527 1.00 95.38 93 GLU A C 1
ATOM 752 O O . GLU A 1 93 ? 10.219 -6.246 -5.110 1.00 95.38 93 GLU A O 1
ATOM 757 N N . SER A 1 94 ? 9.763 -4.085 -4.703 1.00 95.75 94 SER A N 1
ATOM 758 C CA . SER A 1 94 ? 10.010 -4.183 -3.268 1.00 95.75 94 SER A CA 1
ATOM 759 C C . SER A 1 94 ? 8.799 -4.735 -2.510 1.00 95.75 94 SER A C 1
ATOM 761 O O . SER A 1 94 ? 8.947 -5.270 -1.406 1.00 95.75 94 SER A O 1
ATOM 763 N N . LEU A 1 95 ? 7.608 -4.682 -3.118 1.00 96.81 95 LEU A N 1
ATOM 764 C CA . LEU A 1 95 ? 6.366 -5.209 -2.563 1.00 96.81 95 LEU A CA 1
ATOM 765 C C . LEU A 1 95 ? 6.381 -6.744 -2.573 1.00 96.81 95 LEU A C 1
ATOM 767 O O . LEU A 1 95 ? 6.502 -7.391 -3.610 1.00 96.81 95 LEU A O 1
ATOM 771 N N . LYS A 1 96 ? 6.217 -7.348 -1.395 1.00 96.50 96 LYS A N 1
ATOM 772 C CA . LYS A 1 96 ? 6.137 -8.808 -1.210 1.00 96.50 96 LYS A CA 1
ATOM 773 C C . LYS A 1 96 ? 4.706 -9.319 -1.170 1.00 96.50 96 LYS A C 1
ATOM 775 O O . LYS A 1 96 ? 4.443 -10.452 -1.562 1.00 96.50 96 LYS A O 1
ATOM 780 N N . LEU A 1 97 ? 3.782 -8.500 -0.675 1.00 96.12 97 LEU A N 1
ATOM 781 C CA . LEU A 1 97 ? 2.362 -8.821 -0.616 1.00 96.12 97 LEU A CA 1
ATOM 782 C C . LEU A 1 97 ? 1.554 -7.532 -0.582 1.00 96.12 97 LEU A C 1
ATOM 784 O O . LEU A 1 97 ? 1.828 -6.660 0.237 1.00 96.12 97 LEU A O 1
ATOM 788 N N . VAL A 1 98 ? 0.505 -7.469 -1.396 1.00 96.94 98 VAL A N 1
ATOM 789 C CA . VAL A 1 98 ? -0.559 -6.474 -1.267 1.00 96.94 98 VAL A CA 1
ATOM 790 C C . VAL A 1 98 ? -1.883 -7.224 -1.253 1.00 96.94 98 VAL A C 1
ATOM 792 O O . VAL A 1 98 ? -2.151 -8.025 -2.145 1.00 96.94 98 VAL A O 1
ATOM 795 N N . ARG A 1 99 ? -2.720 -6.999 -0.240 1.00 95.69 99 ARG A N 1
ATOM 796 C CA . ARG A 1 99 ? -4.081 -7.558 -0.184 1.00 95.69 99 ARG A CA 1
ATOM 797 C C . ARG A 1 99 ? -5.061 -6.545 0.382 1.00 95.69 99 ARG A C 1
ATOM 799 O O . ARG A 1 99 ? -4.686 -5.723 1.216 1.00 95.69 99 ARG A O 1
ATOM 806 N N . VAL A 1 100 ? -6.325 -6.629 -0.025 1.00 94.50 100 VAL A N 1
ATOM 807 C CA . VAL A 1 100 ? -7.391 -5.814 0.580 1.00 94.50 100 VAL A CA 1
ATOM 808 C C . VAL A 1 100 ? -7.466 -6.116 2.076 1.00 94.50 100 VAL A C 1
ATOM 810 O O . VAL A 1 100 ? -7.637 -7.269 2.470 1.00 94.50 100 VAL A O 1
ATOM 813 N N . TYR A 1 101 ? -7.355 -5.083 2.905 1.00 93.81 101 TYR A N 1
ATOM 814 C CA . TYR A 1 101 ? -7.552 -5.203 4.342 1.00 93.81 101 TYR A CA 1
ATOM 815 C C . TYR A 1 101 ? -9.049 -5.168 4.659 1.00 93.81 101 TYR A C 1
ATOM 817 O O . TYR A 1 101 ? -9.764 -4.264 4.221 1.00 93.81 101 TYR A O 1
ATOM 825 N N . SER A 1 102 ? -9.515 -6.149 5.429 1.00 86.75 102 SER A N 1
ATOM 826 C CA . SER A 1 102 ? -10.874 -6.192 5.969 1.00 86.75 102 SER A CA 1
ATOM 827 C C . SER A 1 102 ? -10.786 -6.138 7.491 1.00 86.75 102 SER A C 1
ATOM 829 O O . SER A 1 102 ? -10.013 -6.886 8.086 1.00 86.75 102 SER A O 1
ATOM 831 N N . GLU A 1 103 ? -11.548 -5.241 8.117 1.00 71.38 103 GLU A N 1
ATOM 832 C CA . GLU A 1 103 ? -11.734 -5.241 9.570 1.00 71.38 103 GLU A CA 1
ATOM 833 C C . GLU A 1 103 ? -12.637 -6.432 9.922 1.00 71.38 103 GLU A C 1
ATOM 835 O O . GLU A 1 103 ? -13.858 -6.307 9.897 1.00 71.38 103 GLU A O 1
ATOM 840 N N . CYS A 1 104 ? -12.039 -7.607 10.129 1.00 56.09 104 CYS A N 1
ATOM 841 C CA . CYS A 1 104 ? -12.724 -8.743 10.747 1.00 56.09 104 CYS A CA 1
ATOM 842 C C . CYS A 1 104 ? -12.896 -8.512 12.254 1.00 56.09 104 CYS A C 1
ATOM 844 O O . CYS A 1 104 ? -11.970 -7.939 12.880 1.00 56.09 104 CYS A O 1
#

Foldseek 3Di:
DPDPPPDPQDWADPPVRCVVCQVFWKWWWFWDDDPPDPDIDIDIDTWHWPDADVVQQKTKTAHDQDQVSCVVPPDNDTDDPCRRPDIDMDHNVGIPTITGDDPD

Sequence (104 aa):
LKVSSPGVERVIRVPDDLERFKERSMYVRYVMTSEDAATAQEGDGVFRLISYDVDLCECTWGIADVKINRQQTGKGRPLSKKQREWRLQTPFESLKLVRVYSEC

Radius of gyration: 15.18 Å; chains: 1; bounding box: 47×42×38 Å

pLDDT: mean 86.94, std 15.23, range [39.62, 98.44]

Secondary structure (DSSP, 8-state):
-----TT---BPPTTTTHHHHTTSEEEEEEEE--TT-SSPEEEEEEEEEEEEETTTTEEEEEE---HHHHHTTSTTPPPPHHHHH--EEEEGGGEEEEEE----

InterPro domains:
  IPR057234 Domain of unknown function DUF7912 [PF25498] (11-101)

Or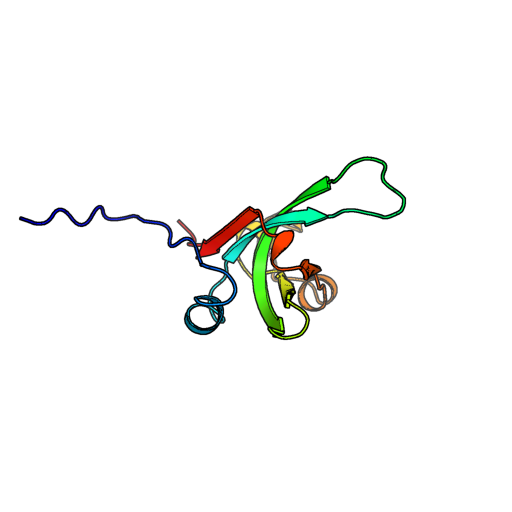ganism: Aegilops tauschii subsp. strangulata (NCBI:txid200361)